Protein AF-A0A9D2ETS4-F1 (afdb_monomer)

Foldseek 3Di:
DWFWWAFLAQLDIDIDPDDDWDADPPPRGTTDTLPDDPVVVVVDDPVVSVVSSVVSNPPVD

Secondary structure (DSSP, 8-state):
--EEEE-TTT--EEEES--S-PBPTTT-PBPEEEEEEHHHHHHS-HHHHHHHHHHHHHTT-

Sequence (61 aa):
MIRVFVCPECGKIRIVSKFLKAECYQCGAQMKPCGIPYTEWVEMSREEREQISEKFRNQDS

Solvent-accessible surface area (backbone atoms only — not comparable to full-atom values): 3653 Å² total; per-residue (Å²): 111,58,38,35,28,33,20,40,89,81,28,53,73,47,78,44,61,72,87,89,73,53,60,31,93,87,77,67,46,73,36,44,72,67,82,51,48,45,73,59,58,72,72,49,53,72,66,59,53,50,52,50,24,49,53,48,42,63,67,83,115

Radius of gyration: 10.89 Å; Cα contacts (8 Å, |Δi|>4): 97; chains: 1; bounding box: 23×25×26 Å

Mean predicted aligned error: 5.23 Å

Nearest PDB structures (foldseek):
  6ae3-assembly2_C  TM=3.984E-01  e=3.777E+00  Mus musculus

Structure (mmCIF, N/CA/C/O backbone):
data_AF-A0A9D2ETS4-F1
#
_entry.id   AF-A0A9D2ETS4-F1
#
loop_
_atom_site.group_PDB
_atom_site.id
_atom_site.type_symbol
_atom_site.label_atom_id
_atom_site.label_alt_id
_atom_site.label_comp_id
_atom_site.label_asym_id
_atom_site.label_entity_id
_atom_site.label_seq_id
_atom_site.pdbx_PDB_ins_code
_atom_site.Cartn_x
_atom_site.Cartn_y
_atom_site.Cartn_z
_atom_site.occupancy
_atom_site.B_iso_or_equiv
_atom_site.auth_seq_id
_atom_site.auth_comp_id
_atom_site.auth_asym_id
_atom_site.auth_atom_id
_atom_site.pdbx_PDB_model_num
ATOM 1 N N . MET A 1 1 ? 0.494 -15.911 -3.877 1.00 70.06 1 MET A N 1
ATOM 2 C CA . MET A 1 1 ? 0.554 -14.761 -4.805 1.00 70.06 1 MET A CA 1
ATOM 3 C C . MET A 1 1 ? 0.650 -13.503 -3.958 1.00 70.06 1 MET A C 1
ATOM 5 O O . MET A 1 1 ? -0.136 -13.371 -3.026 1.00 70.06 1 MET A O 1
ATOM 9 N N . ILE A 1 2 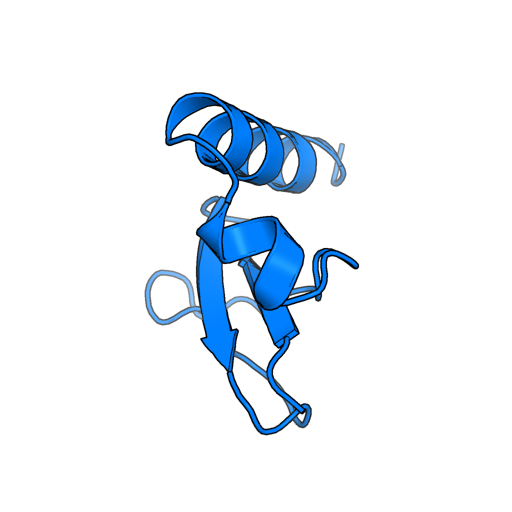? 1.662 -12.666 -4.183 1.00 80.31 2 ILE A N 1
ATOM 10 C CA . ILE A 1 2 ? 1.933 -11.492 -3.342 1.00 80.31 2 ILE A CA 1
ATOM 11 C C . ILE A 1 2 ? 0.907 -10.400 -3.653 1.00 80.31 2 ILE A C 1
ATOM 13 O O . ILE A 1 2 ? 0.627 -10.137 -4.821 1.00 80.31 2 ILE A O 1
ATOM 17 N N . ARG A 1 3 ? 0.345 -9.780 -2.614 1.00 83.62 3 ARG A N 1
ATOM 18 C CA . ARG A 1 3 ? -0.576 -8.648 -2.740 1.00 83.62 3 ARG A CA 1
ATOM 19 C C . ARG A 1 3 ? -0.102 -7.480 -1.893 1.00 83.62 3 ARG A C 1
ATOM 21 O O . ARG A 1 3 ? 0.540 -7.665 -0.856 1.00 83.62 3 ARG A O 1
ATOM 28 N N . VAL A 1 4 ? -0.453 -6.287 -2.349 1.00 87.88 4 VAL A N 1
ATOM 29 C CA . VAL A 1 4 ? -0.152 -5.037 -1.666 1.00 87.88 4 VAL A CA 1
ATOM 30 C C . VAL A 1 4 ? -1.387 -4.585 -0.894 1.00 87.88 4 VAL A C 1
ATOM 32 O O . VAL A 1 4 ? -2.510 -4.592 -1.399 1.00 87.88 4 VAL A O 1
ATOM 35 N N . PHE A 1 5 ? -1.173 -4.254 0.371 1.00 87.94 5 PHE A N 1
ATOM 36 C CA . PHE A 1 5 ? -2.186 -3.802 1.309 1.00 87.94 5 PHE A CA 1
ATOM 37 C C . PHE A 1 5 ? -1.831 -2.411 1.789 1.00 87.94 5 PHE A C 1
ATOM 39 O O . PHE A 1 5 ? -0.665 -2.121 2.053 1.00 87.94 5 PHE A O 1
ATOM 46 N N . VAL A 1 6 ? -2.845 -1.578 1.958 1.00 89.25 6 VAL A N 1
ATOM 47 C CA . VAL A 1 6 ? -2.704 -0.211 2.444 1.00 89.25 6 VAL A CA 1
ATOM 48 C C . VAL A 1 6 ? -3.572 -0.057 3.683 1.00 89.25 6 VAL A C 1
ATOM 50 O O . VAL A 1 6 ? -4.694 -0.563 3.760 1.00 89.25 6 VAL A O 1
ATOM 53 N N . CYS A 1 7 ? -3.012 0.578 4.704 1.00 89.25 7 CYS A N 1
ATOM 54 C CA . CYS A 1 7 ? -3.747 0.920 5.905 1.00 89.25 7 CYS A CA 1
ATOM 55 C C . CYS A 1 7 ? -4.607 2.164 5.630 1.00 89.25 7 CYS A C 1
ATOM 57 O O . CYS A 1 7 ? -4.023 3.190 5.284 1.00 89.25 7 CYS A O 1
ATOM 59 N N . PRO A 1 8 ? -5.939 2.105 5.807 1.00 86.06 8 PRO A N 1
ATOM 60 C CA . PRO A 1 8 ? -6.803 3.2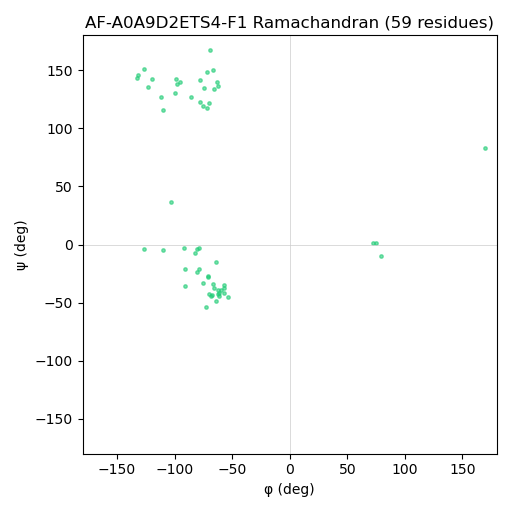69 5.601 1.00 86.06 8 PRO A CA 1
ATOM 61 C C . PRO A 1 8 ? -6.546 4.378 6.635 1.00 86.06 8 PRO A C 1
ATOM 63 O O . PRO A 1 8 ? -6.549 5.548 6.294 1.00 86.06 8 PRO A O 1
ATOM 66 N N . GLU A 1 9 ? -6.196 4.029 7.875 1.00 86.56 9 GLU A N 1
ATOM 67 C CA . GLU A 1 9 ? -5.981 5.017 8.944 1.00 86.56 9 GLU A CA 1
ATOM 68 C C . GLU A 1 9 ? -4.677 5.813 8.772 1.00 86.56 9 GLU A C 1
ATOM 70 O O . GLU A 1 9 ? -4.647 7.040 8.778 1.00 86.56 9 GLU A O 1
ATOM 75 N N . CYS A 1 10 ? -3.547 5.113 8.624 1.00 86.62 10 CYS A N 1
ATOM 76 C CA . CYS A 1 10 ? -2.226 5.750 8.637 1.00 86.62 10 CYS A CA 1
ATOM 77 C C . CYS A 1 10 ? -1.537 5.762 7.271 1.00 86.62 10 CYS A C 1
ATOM 79 O O . CYS A 1 10 ? -0.468 6.355 7.133 1.00 86.62 10 CYS A O 1
ATOM 81 N N . GLY A 1 11 ? -2.116 5.129 6.248 1.00 83.94 11 GLY A N 1
ATOM 82 C CA . GLY A 1 11 ? -1.556 5.075 4.897 1.00 83.94 11 GLY A CA 1
ATOM 83 C C . GLY A 1 11 ? -0.366 4.122 4.730 1.00 83.94 11 GLY A C 1
ATOM 84 O O . GLY A 1 11 ? 0.195 4.029 3.638 1.00 83.94 11 GLY A O 1
ATOM 85 N N . LYS A 1 12 ? 0.059 3.396 5.776 1.00 87.25 12 LYS A N 1
ATOM 86 C CA . LYS A 1 12 ? 1.186 2.460 5.642 1.00 87.25 12 LYS A CA 1
ATOM 87 C C . LYS A 1 12 ? 0.877 1.354 4.646 1.00 87.25 12 LYS A C 1
ATOM 89 O O . LYS A 1 12 ? -0.181 0.731 4.707 1.00 87.25 12 LYS A O 1
ATOM 94 N N . ILE A 1 13 ? 1.855 1.060 3.797 1.00 87.06 13 ILE A N 1
ATOM 95 C CA . ILE A 1 13 ? 1.782 -0.045 2.851 1.00 87.06 13 ILE A CA 1
ATOM 96 C C . ILE A 1 13 ? 2.468 -1.280 3.432 1.00 87.06 13 ILE A C 1
ATOM 98 O O . ILE A 1 13 ? 3.531 -1.194 4.051 1.00 87.06 13 ILE A O 1
ATOM 102 N N . ARG A 1 14 ? 1.872 -2.450 3.207 1.00 85.56 14 ARG A N 1
ATOM 103 C CA . ARG A 1 14 ? 2.486 -3.750 3.466 1.00 85.56 14 ARG A CA 1
ATOM 104 C C . ARG A 1 14 ? 2.297 -4.675 2.283 1.00 85.56 14 ARG A C 1
ATOM 106 O O . ARG A 1 14 ? 1.247 -4.718 1.655 1.00 85.56 14 ARG A O 1
ATOM 113 N N . ILE A 1 15 ? 3.325 -5.467 2.034 1.00 86.88 15 ILE A N 1
ATOM 114 C CA . ILE A 1 15 ? 3.349 -6.466 0.977 1.00 86.88 15 ILE A CA 1
ATOM 115 C C . ILE A 1 15 ? 3.312 -7.823 1.669 1.00 86.88 15 ILE A C 1
ATOM 117 O O . ILE A 1 15 ? 4.220 -8.152 2.431 1.00 86.88 15 ILE A O 1
ATOM 121 N N . VAL A 1 16 ? 2.243 -8.592 1.464 1.00 79.81 16 VAL A N 1
ATOM 122 C CA . VAL A 1 16 ? 2.067 -9.897 2.119 1.00 79.81 16 VAL A CA 1
ATOM 123 C C . VAL A 1 16 ? 1.656 -10.964 1.110 1.00 79.81 16 VAL A C 1
ATOM 125 O O . VAL A 1 16 ? 0.943 -10.707 0.140 1.00 79.81 16 VAL A O 1
ATOM 128 N N . SER A 1 17 ? 2.123 -12.193 1.330 1.00 75.12 17 SER A N 1
ATOM 129 C CA . SER A 1 17 ? 1.825 -13.348 0.474 1.00 75.12 17 SER A CA 1
ATOM 130 C C . SER A 1 17 ? 0.588 -14.140 0.917 1.00 75.12 17 SER A C 1
ATOM 132 O O . SER A 1 17 ? 0.008 -14.854 0.096 1.00 75.12 17 SER A O 1
ATOM 134 N N . LYS A 1 18 ? 0.174 -14.018 2.190 1.00 65.62 18 LYS A N 1
ATOM 135 C CA . LYS A 1 18 ? -1.000 -14.686 2.782 1.00 65.62 18 LYS A CA 1
ATOM 136 C C . LYS A 1 18 ? -2.091 -13.666 3.131 1.00 65.62 18 LYS A C 1
ATOM 138 O O . LYS A 1 18 ? -1.846 -12.693 3.832 1.00 65.62 18 LYS A O 1
ATOM 143 N N . PHE A 1 19 ? -3.300 -13.928 2.637 1.00 64.44 19 PHE A N 1
ATOM 144 C CA . PHE A 1 19 ? -4.447 -13.012 2.567 1.00 64.44 19 PHE A CA 1
ATOM 145 C C . PHE A 1 19 ? -5.231 -12.820 3.883 1.00 64.44 19 PHE A C 1
ATOM 147 O O . PHE A 1 19 ? -6.192 -12.064 3.919 1.00 64.44 19 PHE A O 1
ATOM 154 N N . LEU A 1 20 ? -4.889 -13.509 4.971 1.00 61.81 20 LEU A N 1
ATOM 155 C CA . LEU A 1 20 ? -5.930 -13.851 5.946 1.00 61.81 20 LEU A CA 1
ATOM 156 C C . LEU A 1 20 ? -6.381 -12.752 6.915 1.00 61.81 20 LEU A C 1
ATOM 158 O O . LEU A 1 20 ? -7.484 -12.906 7.418 1.00 61.81 20 LEU A O 1
ATOM 162 N N . LYS A 1 21 ? -5.594 -11.694 7.161 1.00 66.62 21 LYS A N 1
ATOM 163 C CA . LYS A 1 21 ? -5.942 -10.475 7.938 1.00 66.62 21 LYS A CA 1
ATOM 164 C C . L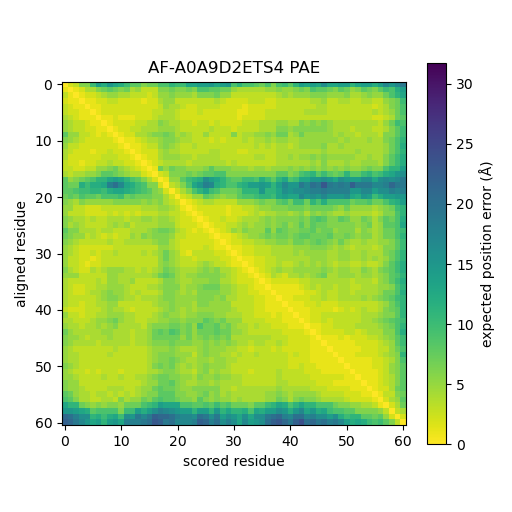YS A 1 21 ? -4.655 -9.677 8.165 1.00 66.62 21 LYS A C 1
ATOM 166 O O . LYS A 1 21 ? -3.973 -9.860 9.169 1.00 66.62 21 LYS A O 1
ATOM 171 N N . ALA A 1 22 ? -4.251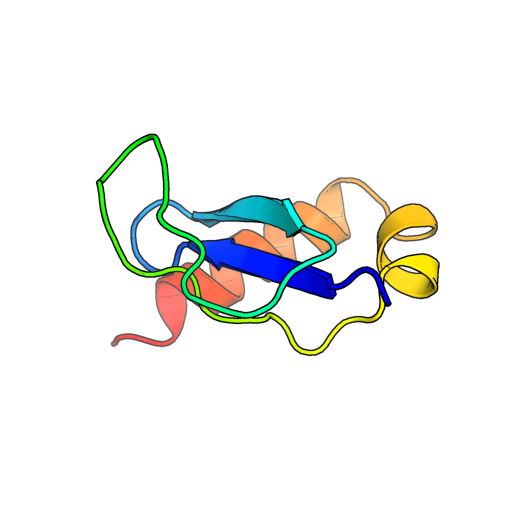 -8.864 7.191 1.00 79.50 22 ALA A N 1
ATOM 172 C CA . ALA A 1 22 ? -3.101 -7.990 7.390 1.00 79.50 22 ALA A CA 1
ATOM 173 C C . ALA A 1 22 ? -3.503 -6.866 8.352 1.00 79.50 22 ALA A C 1
ATOM 175 O O . ALA A 1 22 ? -4.399 -6.085 8.048 1.00 79.50 22 ALA A O 1
ATOM 176 N N . GLU A 1 23 ? -2.855 -6.808 9.509 1.00 86.88 23 GLU A N 1
ATOM 177 C CA . GLU A 1 23 ? -3.016 -5.721 10.469 1.00 86.88 23 GLU A CA 1
ATOM 178 C C . GLU A 1 23 ? -1.866 -4.720 10.319 1.00 86.88 23 GLU A C 1
ATOM 180 O O . GLU A 1 23 ? -0.708 -5.084 10.043 1.00 86.88 23 GLU A O 1
ATOM 185 N N . CYS A 1 24 ? -2.192 -3.440 10.468 1.00 87.50 24 CYS A N 1
ATOM 186 C CA . CYS A 1 24 ? -1.205 -2.383 10.469 1.00 87.50 24 CYS A CA 1
ATOM 187 C C . CYS A 1 24 ? -0.441 -2.371 11.795 1.00 87.50 24 CYS A C 1
ATOM 189 O O . CYS A 1 24 ? -1.008 -2.071 12.837 1.00 87.50 24 CYS A O 1
ATOM 191 N N . TYR A 1 25 ? 0.877 -2.572 11.756 1.00 83.50 25 TYR A N 1
ATOM 192 C CA . TYR A 1 25 ? 1.711 -2.522 12.965 1.00 83.50 25 TYR A CA 1
ATOM 193 C C . TYR A 1 25 ? 1.766 -1.162 13.661 1.00 83.50 25 TYR A C 1
ATOM 195 O O . TYR A 1 25 ? 2.261 -1.078 14.777 1.00 83.50 25 TYR A O 1
ATOM 203 N N . GLN A 1 26 ? 1.342 -0.089 12.992 1.00 84.44 26 GLN A N 1
ATOM 204 C CA . GLN A 1 26 ? 1.412 1.250 13.568 1.00 84.44 26 GLN A CA 1
ATOM 205 C C . GLN A 1 26 ? 0.141 1.642 14.321 1.00 84.44 26 GLN A C 1
ATOM 207 O O . GLN A 1 26 ? 0.239 2.339 15.320 1.00 84.44 26 GLN A O 1
ATOM 212 N N . CYS A 1 27 ? -1.034 1.228 13.845 1.00 87.62 27 CYS A N 1
ATOM 213 C CA . CYS A 1 27 ? -2.314 1.638 14.432 1.00 87.62 27 CYS A CA 1
ATOM 214 C C . CYS A 1 27 ? -3.238 0.469 14.795 1.00 87.62 27 CYS A C 1
ATOM 216 O O . CYS A 1 27 ? -4.316 0.707 15.321 1.00 87.62 27 CYS A O 1
ATOM 218 N N . GLY A 1 28 ? -2.868 -0.778 14.491 1.00 86.31 28 GLY A N 1
ATOM 219 C CA . GLY A 1 28 ? -3.712 -1.951 14.738 1.00 86.31 28 GLY A CA 1
ATOM 220 C C . GLY A 1 28 ? -4.920 -2.071 13.800 1.00 86.31 28 GLY A C 1
ATOM 221 O O . GLY A 1 28 ? -5.699 -3.008 13.921 1.00 86.31 28 GLY A O 1
ATOM 222 N N . ALA A 1 29 ? -5.099 -1.150 12.847 1.00 88.06 29 ALA A N 1
ATOM 223 C CA . ALA A 1 29 ? -6.229 -1.194 11.925 1.00 88.06 29 ALA A CA 1
ATOM 224 C C . ALA A 1 29 ? -6.093 -2.325 10.897 1.00 88.06 29 ALA A C 1
ATOM 226 O O . ALA A 1 29 ? -4.991 -2.662 10.440 1.00 88.06 29 ALA A O 1
ATOM 227 N N . GLN A 1 30 ? -7.237 -2.865 10.47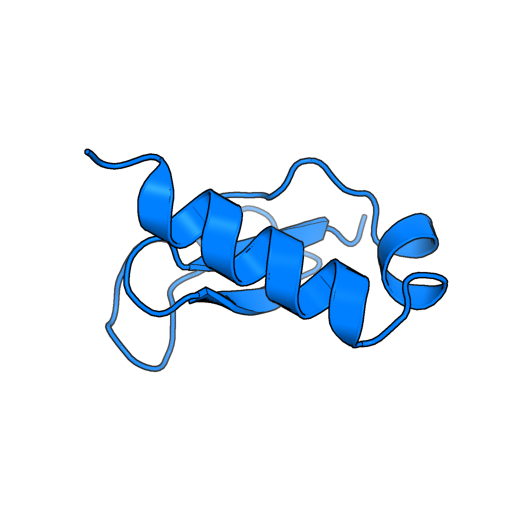5 1.00 87.19 30 GLN A N 1
ATOM 228 C CA . GLN A 1 30 ? -7.292 -3.880 9.433 1.00 87.19 30 GLN A CA 1
ATOM 229 C C . GLN A 1 30 ? -6.946 -3.257 8.075 1.00 87.19 30 GLN A C 1
ATOM 231 O O . GLN A 1 30 ? -7.583 -2.309 7.617 1.00 87.19 30 GLN A O 1
ATOM 236 N N . MET A 1 31 ? -5.907 -3.777 7.426 1.00 88.31 31 MET A N 1
ATOM 237 C CA . MET A 1 31 ? -5.444 -3.253 6.146 1.00 88.31 31 MET A CA 1
ATOM 238 C C . MET A 1 31 ? -6.342 -3.733 5.007 1.00 88.31 31 MET A C 1
ATOM 240 O O . MET A 1 31 ? -6.748 -4.899 4.964 1.00 88.31 31 MET A O 1
ATOM 244 N N . LYS A 1 32 ? -6.596 -2.845 4.043 1.00 85.69 32 LYS A N 1
ATOM 245 C CA . LYS A 1 32 ? -7.393 -3.137 2.849 1.00 85.69 32 LYS A CA 1
ATOM 246 C C . L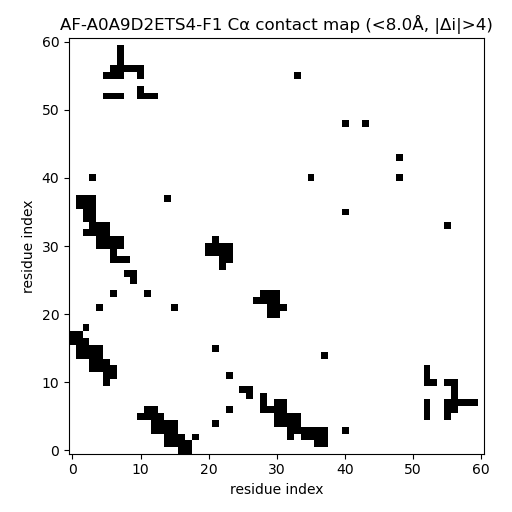YS A 1 32 ? -6.444 -3.456 1.677 1.00 85.69 32 LYS A C 1
ATOM 248 O O . LYS A 1 32 ? -5.400 -2.812 1.544 1.00 85.69 32 LYS A O 1
ATOM 253 N N . PRO A 1 33 ? -6.731 -4.473 0.846 1.00 86.31 33 PRO A N 1
ATOM 254 C CA . PRO A 1 33 ? -5.941 -4.722 -0.356 1.00 86.31 33 PRO A CA 1
ATOM 255 C C . PRO A 1 33 ? -6.123 -3.553 -1.328 1.00 86.31 33 PRO A C 1
ATOM 257 O O . PRO A 1 33 ? -7.257 -3.145 -1.569 1.00 86.31 33 PRO A O 1
ATOM 260 N N . CYS A 1 34 ? -5.039 -3.033 -1.913 1.00 84.06 34 CYS A N 1
ATOM 261 C CA . CYS A 1 34 ? -5.161 -1.882 -2.814 1.00 84.06 34 CYS A CA 1
ATOM 262 C C . CYS A 1 34 ? -5.598 -2.232 -4.242 1.00 84.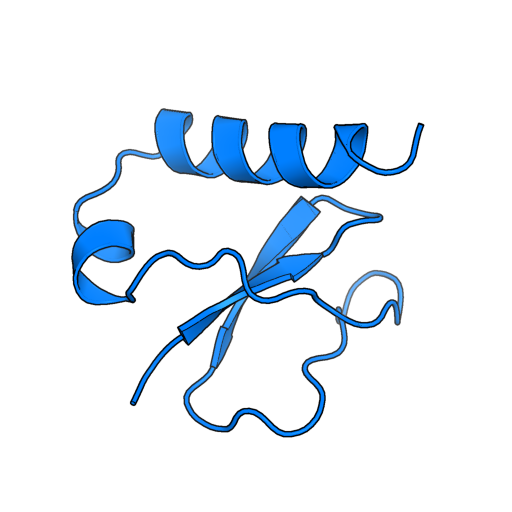06 34 CYS A C 1
ATOM 264 O O . CYS A 1 34 ? -5.781 -1.344 -5.065 1.00 84.06 34 CYS A O 1
ATOM 266 N N . GLY A 1 35 ? -5.750 -3.524 -4.548 1.00 82.94 35 GLY A N 1
ATOM 267 C CA . GLY A 1 35 ? -6.100 -4.008 -5.886 1.00 82.94 35 GLY A CA 1
ATOM 268 C C . GLY A 1 35 ? -4.926 -4.053 -6.867 1.00 82.94 35 GLY A C 1
ATOM 269 O O . GLY A 1 35 ? -5.051 -4.685 -7.909 1.00 82.94 35 GLY A O 1
ATOM 270 N N . ILE A 1 36 ? -3.777 -3.474 -6.508 1.00 86.62 36 ILE A N 1
ATOM 271 C CA . ILE A 1 36 ? -2.586 -3.430 -7.359 1.00 86.62 36 ILE A CA 1
ATOM 272 C C . ILE A 1 36 ? -1.769 -4.719 -7.170 1.00 86.62 36 ILE A C 1
ATOM 274 O O . ILE A 1 36 ? -1.451 -5.099 -6.030 1.00 86.62 36 ILE A O 1
ATOM 278 N N . PRO A 1 37 ? -1.431 -5.430 -8.260 1.00 85.75 37 PRO A N 1
ATOM 279 C CA . PRO A 1 37 ? -0.557 -6.588 -8.197 1.00 85.75 37 PRO A CA 1
ATOM 280 C C . PRO A 1 37 ? 0.866 -6.173 -7.806 1.00 85.75 37 PRO A C 1
ATOM 282 O O . PRO A 1 37 ? 1.341 -5.086 -8.119 1.00 85.75 37 PRO A O 1
ATOM 285 N N . TYR A 1 38 ? 1.588 -7.069 -7.132 1.00 85.50 38 TYR A N 1
ATOM 286 C CA . TYR A 1 38 ? 2.952 -6.784 -6.675 1.00 85.50 38 TYR A CA 1
ATOM 287 C C . TYR A 1 38 ? 3.912 -6.383 -7.808 1.00 85.50 38 TYR A C 1
ATOM 289 O O . TYR A 1 38 ? 4.778 -5.545 -7.590 1.00 85.50 38 TYR A O 1
ATOM 297 N N . THR A 1 39 ? 3.749 -6.962 -8.999 1.00 88.75 39 THR A N 1
ATOM 298 C CA . THR A 1 39 ? 4.567 -6.657 -10.182 1.00 88.75 39 THR A CA 1
ATOM 299 C C . THR A 1 39 ? 4.431 -5.203 -10.616 1.00 88.75 39 THR A C 1
ATOM 301 O O . THR A 1 39 ? 5.432 -4.556 -10.871 1.00 88.75 39 THR A O 1
ATOM 304 N N . GLU A 1 40 ? 3.214 -4.669 -10.616 1.00 88.94 40 GLU A N 1
ATOM 305 C CA . GLU A 1 40 ? 2.970 -3.264 -10.940 1.00 88.94 40 GLU A CA 1
ATOM 306 C C . GLU A 1 40 ? 3.511 -2.368 -9.820 1.00 88.94 40 GLU A C 1
ATOM 308 O O . GLU A 1 40 ? 4.240 -1.417 -10.071 1.00 88.94 40 GLU A O 1
ATOM 313 N N . TRP A 1 41 ? 3.285 -2.744 -8.556 1.00 88.12 41 TRP A N 1
ATOM 314 C CA . TRP A 1 41 ? 3.772 -1.986 -7.401 1.00 88.12 41 TRP A CA 1
ATOM 315 C C . TRP A 1 41 ? 5.294 -1.778 -7.374 1.00 88.12 41 TRP A C 1
ATOM 317 O O . TRP A 1 41 ? 5.763 -0.726 -6.924 1.00 88.12 41 TRP A O 1
ATOM 327 N N . VAL A 1 42 ? 6.084 -2.774 -7.797 1.00 88.94 42 VAL A N 1
ATOM 328 C CA . VAL A 1 42 ? 7.552 -2.643 -7.833 1.00 88.94 42 VAL A CA 1
ATOM 329 C C . VAL A 1 42 ? 8.031 -1.700 -8.931 1.00 88.94 42 VAL A C 1
ATOM 331 O O . VAL A 1 42 ? 9.061 -1.059 -8.729 1.00 88.94 42 VAL A O 1
ATOM 334 N N . GLU A 1 43 ? 7.274 -1.569 -10.020 1.00 91.19 43 GLU A N 1
ATOM 335 C CA . GLU A 1 43 ? 7.551 -0.632 -11.115 1.00 91.19 43 GLU A CA 1
ATOM 336 C C . GLU A 1 43 ? 7.100 0.799 -10.790 1.00 91.19 43 GLU A C 1
ATOM 338 O O . GLU A 1 43 ? 7.679 1.749 -11.311 1.00 91.19 43 GLU A O 1
ATOM 343 N N . MET A 1 44 ? 6.133 0.968 -9.880 1.00 90.12 44 MET A N 1
ATOM 344 C CA . MET A 1 44 ? 5.681 2.294 -9.452 1.00 90.12 44 MET A CA 1
ATOM 345 C C . MET A 1 44 ? 6.784 3.104 -8.764 1.00 90.12 44 MET A C 1
ATOM 347 O O . MET A 1 44 ? 7.528 2.618 -7.899 1.00 90.12 44 MET A O 1
ATOM 351 N N . SER A 1 45 ? 6.807 4.390 -9.089 1.00 91.38 45 SER A N 1
ATOM 352 C CA . SER A 1 45 ? 7.636 5.404 -8.452 1.00 91.38 45 SER A CA 1
ATOM 353 C C . SER A 1 45 ? 7.190 5.697 -7.015 1.00 91.38 45 SER A C 1
ATOM 355 O O . SER A 1 45 ? 6.115 5.308 -6.552 1.00 91.38 45 SER A O 1
ATOM 357 N N . ARG A 1 46 ? 8.038 6.406 -6.264 1.00 87.31 46 ARG A N 1
ATOM 358 C CA . ARG A 1 46 ? 7.720 6.796 -4.886 1.00 87.31 46 ARG A CA 1
ATOM 359 C C . ARG A 1 46 ? 6.477 7.693 -4.810 1.00 87.31 46 ARG A C 1
ATOM 361 O O . ARG A 1 46 ? 5.651 7.466 -3.932 1.00 87.31 46 ARG A O 1
ATOM 368 N N . GLU A 1 47 ? 6.337 8.649 -5.726 1.00 90.12 47 GLU A N 1
ATOM 369 C CA . GLU A 1 47 ? 5.188 9.564 -5.776 1.00 90.12 47 GLU A CA 1
ATOM 370 C C . GLU A 1 47 ? 3.878 8.809 -6.000 1.00 90.12 47 GLU A C 1
ATOM 372 O O . GLU A 1 47 ? 2.903 9.036 -5.291 1.00 90.12 47 GLU A O 1
ATOM 377 N N . GLU A 1 48 ? 3.856 7.848 -6.922 1.00 89.75 48 GLU A N 1
ATOM 378 C CA . GLU A 1 48 ? 2.664 7.036 -7.177 1.00 89.75 48 GLU A CA 1
ATOM 379 C C . GLU A 1 48 ? 2.245 6.216 -5.949 1.00 89.75 48 GLU A C 1
ATOM 381 O O . GLU A 1 48 ? 1.059 6.113 -5.624 1.00 89.75 48 GLU A O 1
ATOM 386 N N 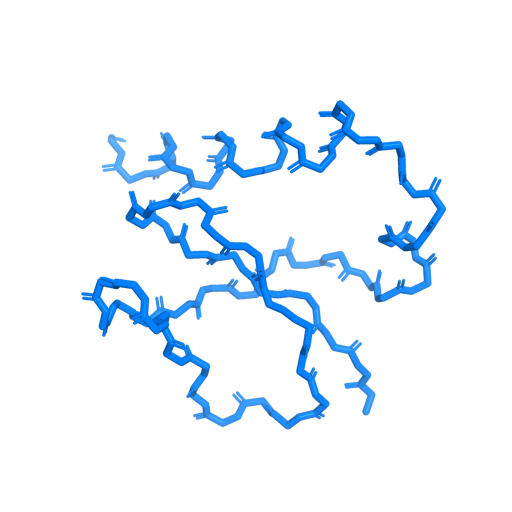. ARG A 1 49 ? 3.219 5.670 -5.212 1.00 88.69 49 ARG A N 1
ATOM 387 C CA . ARG A 1 49 ? 2.958 4.947 -3.957 1.00 88.69 49 ARG A CA 1
ATOM 388 C C . ARG A 1 49 ? 2.400 5.867 -2.870 1.00 88.69 49 ARG A C 1
ATOM 390 O O . ARG A 1 49 ? 1.531 5.441 -2.107 1.00 88.69 49 ARG A O 1
ATOM 397 N N . GLU A 1 50 ? 2.881 7.107 -2.797 1.00 87.88 50 GLU A N 1
ATOM 398 C CA . GLU A 1 50 ? 2.376 8.129 -1.872 1.00 87.88 50 GLU A CA 1
ATOM 399 C C . GLU A 1 50 ? 0.946 8.551 -2.247 1.00 87.88 50 GLU A C 1
ATOM 401 O O . GLU A 1 50 ? 0.070 8.537 -1.385 1.00 87.88 50 GLU A O 1
ATOM 406 N N . GLN A 1 51 ? 0.653 8.763 -3.532 1.00 89.00 51 GLN A N 1
ATOM 407 C CA . GLN A 1 51 ? -0.709 9.042 -4.007 1.00 89.00 51 GLN A CA 1
ATOM 408 C C . GLN A 1 51 ? -1.690 7.913 -3.675 1.00 89.00 51 GLN A C 1
ATOM 410 O O . GLN A 1 51 ? -2.841 8.169 -3.322 1.00 89.00 51 GLN A O 1
ATOM 415 N N . ILE A 1 52 ? -1.262 6.651 -3.779 1.00 87.75 52 ILE A N 1
ATOM 416 C CA . ILE A 1 52 ? -2.085 5.509 -3.362 1.00 87.75 52 ILE A CA 1
ATOM 417 C C . ILE A 1 52 ? -2.332 5.572 -1.856 1.00 87.75 52 ILE A C 1
ATOM 419 O O . ILE A 1 52 ? -3.474 5.467 -1.422 1.00 87.75 52 ILE A O 1
ATOM 423 N N . SER A 1 53 ? -1.290 5.781 -1.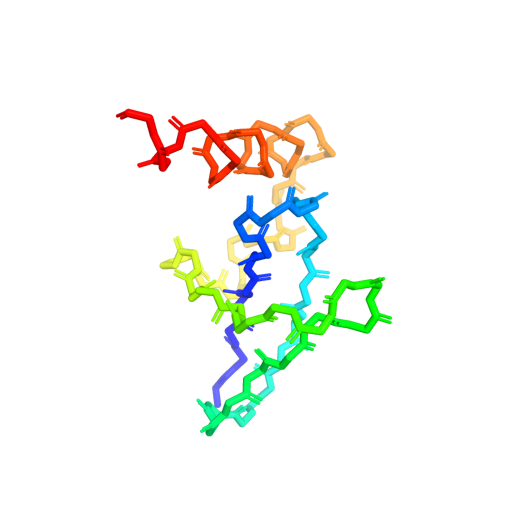053 1.00 85.94 53 SER A N 1
ATOM 424 C CA . SER A 1 53 ? -1.423 5.929 0.400 1.00 85.94 53 SER A CA 1
ATOM 425 C C . SER A 1 53 ? -2.445 7.009 0.781 1.00 85.94 53 SER A C 1
ATOM 427 O O . SER A 1 53 ? -3.322 6.767 1.611 1.00 85.94 53 SER A O 1
ATOM 429 N N . GLU A 1 54 ? -2.388 8.167 0.123 1.00 86.19 54 GLU A N 1
ATOM 430 C CA . GLU A 1 54 ? -3.311 9.281 0.348 1.00 86.19 54 GLU A CA 1
ATOM 431 C C . GLU A 1 54 ? -4.736 8.977 -0.116 1.00 86.19 54 GLU A C 1
ATOM 433 O O . GLU A 1 54 ? -5.687 9.233 0.623 1.00 86.19 54 GLU A O 1
ATOM 438 N N . LYS A 1 55 ? -4.907 8.374 -1.300 1.00 85.69 55 LYS A N 1
ATOM 439 C CA . LYS A 1 55 ? -6.229 7.962 -1.802 1.00 85.69 55 LYS A CA 1
ATOM 440 C C . LYS A 1 55 ? -6.932 7.013 -0.839 1.00 85.69 55 LYS A C 1
ATOM 442 O O . LYS A 1 55 ? -8.125 7.166 -0.605 1.00 85.69 55 LYS A O 1
ATOM 447 N N . PHE A 1 56 ? -6.200 6.060 -0.264 1.00 83.00 56 PHE A N 1
ATOM 448 C CA . PHE A 1 56 ? -6.756 5.115 0.706 1.00 83.00 56 PHE A CA 1
ATOM 449 C C . PHE A 1 56 ? -7.076 5.763 2.055 1.00 83.00 56 PHE A C 1
ATOM 451 O O . PHE A 1 56 ? -7.984 5.291 2.732 1.00 83.00 56 PHE A O 1
ATOM 458 N N . ARG A 1 57 ? -6.372 6.837 2.428 1.00 81.62 57 ARG A N 1
ATOM 459 C CA . ARG A 1 57 ? -6.667 7.611 3.641 1.00 81.62 57 ARG A CA 1
ATOM 460 C C . ARG A 1 57 ? -7.909 8.496 3.482 1.00 81.62 57 ARG A C 1
ATOM 462 O O . ARG A 1 57 ? -8.656 8.676 4.432 1.00 81.62 57 ARG A O 1
ATOM 469 N N . ASN A 1 58 ? -8.150 9.010 2.277 1.00 69.88 58 ASN A N 1
ATOM 470 C CA . ASN A 1 58 ? -9.258 9.927 1.988 1.00 69.88 58 ASN A CA 1
ATOM 471 C C . ASN A 1 58 ? -10.554 9.232 1.524 1.00 69.88 58 ASN A C 1
ATOM 473 O O . ASN A 1 58 ? -11.545 9.910 1.278 1.00 69.88 58 ASN A O 1
ATOM 477 N N . GLN A 1 59 ? -10.563 7.903 1.370 1.00 62.16 59 GLN A N 1
ATOM 478 C CA . GLN A 1 59 ? -11.747 7.139 0.943 1.00 62.16 59 GLN A CA 1
ATOM 479 C C . GLN A 1 59 ? -12.742 6.819 2.074 1.00 62.16 59 GLN A C 1
ATOM 481 O O . GLN A 1 59 ? -13.817 6.305 1.780 1.00 62.16 59 GLN A O 1
ATOM 486 N N . ASP A 1 60 ? -12.406 7.110 3.334 1.00 50.53 60 ASP A N 1
ATOM 487 C CA . ASP A 1 60 ? -13.282 6.924 4.502 1.00 50.53 60 ASP A CA 1
ATOM 488 C C . ASP A 1 60 ? -13.890 8.281 4.984 1.00 50.53 60 ASP A C 1
ATOM 490 O O . ASP A 1 60 ? -14.048 8.494 6.185 1.00 50.53 60 ASP A O 1
ATOM 494 N N . SER A 1 61 ? -14.229 9.208 4.062 1.00 44.41 61 SER A N 1
ATOM 495 C CA . SER A 1 61 ? -14.974 10.460 4.346 1.00 44.41 61 SER A CA 1
ATOM 496 C C . SER A 1 61 ? -16.300 10.566 3.599 1.00 44.41 61 SER A C 1
ATOM 498 O O . SER A 1 61 ? -16.422 9.996 2.494 1.00 44.41 61 SER A O 1
#

pLDDT: mean 82.71, std 9.71, range [44.41, 91.38]